Protein AF-A0A951ZHC1-F1 (afdb_monomer)

pLDDT: mean 88.23, std 10.54, range [47.56, 97.94]

Mean predicted aligned error: 4.92 Å

Foldseek 3Di:
DDPWAWWKWKAALQQFTADTDPNQCVVCVVVVPVVSNDPPRGRDHPVVVDDDPVVVVVVVVLLVVQVVVQAKDKDWDWDADPVKTWIKMWIWGQDPNRMIMIIIGTPDMDD

Sequence (111 aa):
MRADDPITYEIDEQSRITAVNTAWFDEAQASGDERLSDSHLVGQSLWDLIRDQSTRHLYETLIAAARIHRDAVAFRFRCDTPDQRRLLRMQVTARPDGHVTFSVSLVASQL

Solvent-accessible surface area (backbone atoms only — not comparable to full-atom values): 6198 Å² total; per-residue (Å²): 135,67,100,74,61,53,32,35,37,28,24,42,80,85,39,23,26,71,47,71,43,72,49,40,42,55,50,21,61,73,70,66,44,68,79,63,59,42,90,69,50,62,67,36,49,53,68,81,73,46,84,51,70,66,62,42,51,52,50,56,50,50,53,50,50,7,58,74,68,65,40,72,44,70,51,74,48,76,68,60,55,101,72,32,48,30,37,33,35,42,38,36,32,41,43,99,87,54,28,37,39,39,38,37,35,84,75,48,76,46,116

Radius of gyration: 14.03 Å; Cα contacts (8 Å, |Δi|>4): 191; chains: 1; bounding box: 32×28×35 Å

Secondary structure (DSSP, 8-state):
--TTPPEEEEE-TT-BEEEE-HHHHHHHHHHT-TTTT-TT-TTSBHHHH--SHHHHHHHHHHHHHHHHHTS-EEEEEE--BTTBEEEEEEEEEE-TTS-EEEEEEEEEEE-

Structure (mmCIF, N/CA/C/O backbone):
data_AF-A0A951ZHC1-F1
#
_entry.id   AF-A0A951ZHC1-F1
#
loop_
_atom_site.group_PDB
_atom_site.id
_atom_site.type_symbol
_atom_site.label_atom_id
_atom_site.label_alt_id
_atom_site.label_comp_id
_atom_site.label_asym_id
_atom_site.label_entity_id
_atom_site.label_seq_id
_atom_site.pdbx_PDB_ins_code
_atom_site.Cartn_x
_atom_site.Cartn_y
_atom_site.Cartn_z
_atom_site.occupancy
_atom_site.B_iso_or_equiv
_atom_site.auth_seq_id
_atom_site.auth_comp_id
_atom_site.auth_asym_id
_atom_site.auth_atom_id
_atom_site.pdbx_PDB_model_num
ATOM 1 N N . MET A 1 1 ? 18.809 8.029 1.285 1.00 47.56 1 MET A N 1
ATOM 2 C CA . MET A 1 1 ? 17.694 7.063 1.326 1.00 47.56 1 MET A CA 1
ATOM 3 C C . MET A 1 1 ? 18.196 5.780 0.687 1.00 47.56 1 MET A C 1
ATOM 5 O O . MET A 1 1 ? 18.942 5.892 -0.283 1.00 47.56 1 MET A O 1
ATOM 9 N N . ARG A 1 2 ? 17.969 4.608 1.289 1.00 49.88 2 ARG A N 1
ATOM 10 C CA . ARG A 1 2 ? 18.495 3.340 0.747 1.00 49.88 2 ARG A CA 1
ATOM 11 C C . ARG A 1 2 ? 17.538 2.840 -0.334 1.00 49.88 2 ARG A C 1
ATOM 13 O O . ARG A 1 2 ? 16.339 3.021 -0.191 1.00 49.88 2 ARG A O 1
ATOM 20 N N . ALA A 1 3 ? 18.057 2.176 -1.362 1.00 55.38 3 ALA A N 1
ATOM 21 C CA . ALA A 1 3 ? 17.264 1.596 -2.452 1.00 55.38 3 ALA A CA 1
ATOM 22 C C . ALA A 1 3 ? 16.274 0.486 -2.010 1.00 55.38 3 ALA A C 1
ATOM 24 O O . ALA A 1 3 ? 15.580 -0.071 -2.849 1.00 55.38 3 ALA A O 1
ATOM 25 N N . ASP A 1 4 ? 16.203 0.183 -0.708 1.00 68.31 4 ASP A N 1
ATOM 26 C CA . ASP A 1 4 ? 15.399 -0.892 -0.117 1.00 68.31 4 ASP A CA 1
ATOM 27 C C . ASP A 1 4 ? 14.338 -0.384 0.880 1.00 68.31 4 ASP A C 1
ATOM 29 O O . ASP A 1 4 ? 13.748 -1.190 1.606 1.00 68.31 4 ASP A O 1
ATOM 33 N N . ASP A 1 5 ? 14.107 0.933 0.986 1.00 82.38 5 ASP A N 1
ATOM 34 C CA . ASP A 1 5 ? 13.058 1.433 1.881 1.00 82.38 5 ASP A CA 1
ATOM 35 C C . ASP A 1 5 ? 11.683 0.935 1.393 1.00 82.38 5 ASP A C 1
ATOM 37 O O . ASP A 1 5 ? 11.355 1.077 0.213 1.00 82.38 5 ASP A O 1
ATOM 41 N N . PRO A 1 6 ? 10.861 0.324 2.269 1.00 90.38 6 PRO A N 1
ATOM 42 C CA . PRO A 1 6 ? 9.586 -0.228 1.849 1.00 90.38 6 PRO A CA 1
ATOM 43 C C . PRO A 1 6 ? 8.650 0.888 1.388 1.00 90.38 6 PRO A C 1
ATOM 45 O O . PRO A 1 6 ? 8.552 1.942 2.021 1.00 90.38 6 PRO A O 1
ATOM 48 N N . ILE A 1 7 ? 7.891 0.629 0.329 1.00 92.75 7 ILE A N 1
ATOM 49 C CA . ILE A 1 7 ? 6.791 1.501 -0.075 1.00 92.75 7 ILE A CA 1
ATOM 50 C C . ILE A 1 7 ? 5.716 1.406 1.002 1.00 92.75 7 ILE A C 1
ATOM 52 O O . ILE A 1 7 ? 5.294 0.302 1.356 1.00 92.75 7 ILE A O 1
ATOM 56 N N . THR A 1 8 ? 5.246 2.541 1.513 1.00 95.19 8 THR A N 1
ATOM 57 C CA . THR A 1 8 ? 4.154 2.563 2.489 1.00 95.19 8 THR A CA 1
ATOM 58 C C . THR A 1 8 ? 3.081 3.556 2.103 1.00 95.19 8 THR A C 1
ATOM 60 O O . THR A 1 8 ? 3.387 4.693 1.744 1.00 95.19 8 THR A O 1
ATOM 63 N N . TYR A 1 9 ? 1.828 3.147 2.254 1.00 95.88 9 TYR A N 1
ATOM 64 C CA . TYR A 1 9 ? 0.667 4.015 2.094 1.00 95.88 9 TYR A CA 1
ATOM 65 C C . TYR A 1 9 ? -0.435 3.638 3.079 1.00 95.88 9 TYR A C 1
ATOM 67 O O . TYR A 1 9 ? -0.429 2.549 3.657 1.00 95.88 9 TYR A O 1
ATOM 75 N N . GLU A 1 10 ? -1.371 4.551 3.288 1.00 97.00 10 GLU A N 1
ATOM 76 C CA . GLU A 1 10 ? -2.455 4.402 4.251 1.00 97.00 10 GLU A CA 1
ATOM 77 C C . GLU A 1 10 ? -3.799 4.746 3.619 1.00 97.00 10 GLU A C 1
ATOM 79 O O . GLU A 1 10 ? -3.874 5.630 2.764 1.00 97.00 10 GLU A O 1
ATOM 84 N N . ILE A 1 11 ? -4.847 4.045 4.057 1.00 97.94 11 ILE A N 1
ATOM 85 C CA . ILE A 1 11 ? -6.235 4.385 3.752 1.00 97.94 11 ILE A CA 1
ATOM 86 C C . ILE A 1 11 ? -7.067 4.606 5.012 1.00 97.94 11 ILE A C 1
ATOM 88 O O . ILE A 1 11 ? -6.834 3.955 6.034 1.00 97.94 11 ILE A O 1
ATOM 92 N N . ASP A 1 12 ? -8.091 5.448 4.896 1.00 96.94 12 ASP A N 1
ATOM 93 C CA . ASP A 1 12 ? -9.138 5.617 5.905 1.00 96.94 12 ASP A CA 1
ATOM 94 C C . ASP A 1 12 ? -10.215 4.506 5.855 1.00 96.94 12 ASP A C 1
ATOM 96 O O . ASP A 1 12 ? -10.148 3.521 5.102 1.00 96.94 12 ASP A O 1
ATOM 100 N N . GLU A 1 13 ? -11.251 4.658 6.678 1.00 95.25 13 GLU A N 1
ATOM 101 C CA . GLU A 1 13 ? -12.401 3.752 6.740 1.00 95.25 13 GLU A CA 1
ATOM 102 C C . GLU A 1 13 ? -13.154 3.642 5.402 1.00 95.25 13 GLU A C 1
ATOM 104 O O . GLU A 1 13 ? -13.638 2.561 5.051 1.00 95.25 13 GLU A O 1
ATOM 109 N N . GLN A 1 14 ? -13.182 4.724 4.616 1.00 95.69 14 GLN A N 1
ATOM 110 C CA . GLN A 1 14 ? -13.812 4.814 3.296 1.00 95.69 14 GLN A CA 1
ATOM 111 C C . GLN A 1 14 ? -12.871 4.393 2.155 1.00 95.69 14 GLN A C 1
ATOM 113 O O . GLN A 1 14 ? -13.224 4.510 0.980 1.00 95.69 14 GLN A O 1
ATOM 118 N N . SER A 1 15 ? -11.706 3.826 2.485 1.00 96.31 15 SER A N 1
ATOM 119 C CA . SER A 1 15 ? -10.686 3.379 1.530 1.00 96.31 15 SER A CA 1
ATOM 120 C C . SER A 1 15 ? -10.115 4.511 0.669 1.00 96.31 15 SER A C 1
ATOM 122 O O . SER A 1 15 ? -9.775 4.293 -0.497 1.00 96.31 15 SER A O 1
ATOM 124 N N . ARG A 1 16 ? -10.023 5.726 1.217 1.00 96.62 16 ARG A N 1
ATOM 125 C CA . ARG A 1 16 ? -9.326 6.848 0.580 1.00 96.62 16 ARG A CA 1
ATOM 126 C C . ARG A 1 16 ? -7.895 6.929 1.071 1.00 96.62 16 ARG A C 1
ATOM 128 O O . ARG A 1 16 ? -7.653 6.740 2.256 1.00 96.62 16 ARG A O 1
ATOM 135 N N . ILE A 1 17 ? -6.965 7.232 0.170 1.00 96.12 17 ILE A N 1
ATOM 136 C CA . ILE A 1 17 ? -5.544 7.372 0.499 1.00 96.12 17 ILE A CA 1
ATOM 137 C C . ILE A 1 17 ? -5.354 8.570 1.436 1.00 96.12 17 ILE A C 1
ATOM 139 O O . ILE A 1 17 ? -5.710 9.690 1.078 1.00 96.12 17 ILE A O 1
ATOM 143 N N . THR A 1 18 ? -4.769 8.356 2.610 1.00 96.19 18 THR A N 1
ATOM 144 C CA . THR A 1 18 ? -4.497 9.416 3.601 1.00 96.19 18 THR A CA 1
ATOM 145 C C . THR A 1 18 ? -3.024 9.798 3.661 1.00 96.19 18 THR A C 1
ATOM 147 O O . THR A 1 18 ? -2.699 10.936 3.993 1.00 96.19 18 THR A O 1
ATOM 150 N N . ALA A 1 19 ? -2.128 8.873 3.314 1.00 94.25 19 ALA A N 1
ATOM 151 C CA . ALA A 1 19 ? -0.690 9.104 3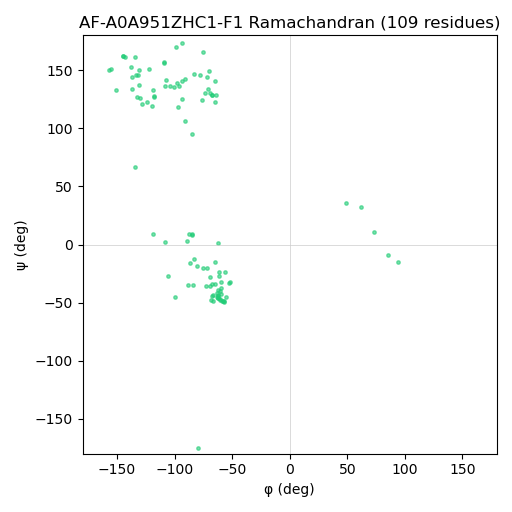.295 1.00 94.25 19 ALA A CA 1
ATOM 152 C C . ALA A 1 19 ? 0.020 8.154 2.323 1.00 94.25 19 ALA A C 1
ATOM 154 O O . ALA A 1 19 ? -0.403 7.013 2.139 1.00 94.25 19 ALA A O 1
ATOM 155 N N . VAL A 1 20 ? 1.140 8.616 1.767 1.00 93.19 20 VAL A N 1
ATOM 156 C CA . VAL A 1 20 ? 2.142 7.819 1.042 1.00 93.19 20 VAL A CA 1
ATOM 157 C C . VAL A 1 20 ? 3.539 8.280 1.463 1.00 93.19 20 VAL A C 1
ATOM 159 O O . VAL A 1 20 ? 3.705 9.430 1.874 1.00 93.19 20 VAL A O 1
ATOM 162 N N . ASN A 1 21 ? 4.544 7.407 1.397 1.00 92.19 21 ASN A N 1
ATOM 163 C CA . ASN A 1 21 ? 5.932 7.788 1.672 1.00 92.19 21 ASN A CA 1
ATOM 164 C C . ASN A 1 21 ? 6.703 8.181 0.404 1.00 92.19 21 ASN A C 1
ATOM 166 O O . ASN A 1 21 ? 6.229 8.008 -0.711 1.00 92.19 21 ASN A O 1
ATOM 170 N N . THR A 1 22 ? 7.930 8.679 0.572 1.00 87.19 22 THR A N 1
ATOM 171 C CA . THR A 1 22 ? 8.796 9.066 -0.553 1.00 87.19 22 THR A CA 1
ATOM 172 C C . THR A 1 22 ? 9.107 7.896 -1.492 1.00 87.19 22 THR A C 1
ATOM 174 O O . THR A 1 22 ? 9.089 8.084 -2.703 1.00 87.19 22 THR A O 1
ATOM 177 N N . ALA A 1 23 ? 9.293 6.681 -0.957 1.00 86.94 23 ALA A N 1
ATOM 178 C CA . ALA A 1 23 ? 9.585 5.488 -1.760 1.00 86.94 23 ALA A CA 1
ATOM 179 C C . ALA A 1 23 ? 8.461 5.136 -2.754 1.00 86.94 23 ALA A C 1
ATOM 181 O O . ALA A 1 23 ? 8.728 4.563 -3.807 1.00 86.94 23 ALA A O 1
ATOM 182 N N . TRP A 1 24 ? 7.210 5.511 -2.458 1.00 86.81 24 TRP A N 1
ATOM 183 C CA . TRP A 1 24 ? 6.114 5.417 -3.423 1.00 86.81 24 TRP A CA 1
ATOM 184 C C . TRP A 1 24 ? 6.409 6.218 -4.694 1.00 86.81 24 TRP A C 1
ATOM 186 O O . TRP A 1 24 ? 6.246 5.709 -5.800 1.00 86.81 24 TRP A O 1
ATOM 196 N N . PHE A 1 25 ? 6.844 7.470 -4.538 1.00 80.88 25 PHE A N 1
ATOM 197 C CA . PHE A 1 25 ? 7.096 8.363 -5.666 1.00 80.88 25 PHE A CA 1
ATOM 198 C C . PHE A 1 25 ? 8.313 7.926 -6.484 1.00 80.88 25 PHE A C 1
ATOM 200 O O . PHE A 1 25 ? 8.280 8.028 -7.709 1.00 80.88 25 PHE A O 1
ATOM 207 N N . ASP A 1 26 ? 9.343 7.389 -5.829 1.00 80.38 26 ASP A N 1
ATOM 208 C CA . ASP A 1 26 ? 10.525 6.857 -6.513 1.00 80.38 26 ASP A CA 1
ATOM 209 C C . ASP A 1 26 ? 10.155 5.671 -7.423 1.00 80.38 26 ASP A C 1
ATOM 211 O O . ASP A 1 26 ? 10.560 5.621 -8.586 1.00 80.38 26 ASP A O 1
ATOM 215 N N . GLU A 1 27 ? 9.323 4.742 -6.939 1.00 78.44 27 GLU A N 1
ATOM 216 C CA . GLU A 1 27 ? 8.863 3.596 -7.738 1.00 78.44 27 GLU A CA 1
ATOM 217 C C . GLU A 1 27 ? 7.841 4.007 -8.807 1.00 78.44 27 GLU A C 1
ATOM 219 O O . GLU A 1 27 ? 7.886 3.490 -9.923 1.00 78.44 27 GLU A O 1
ATOM 224 N N . ALA A 1 28 ? 6.964 4.976 -8.520 1.00 77.56 28 ALA A N 1
ATOM 225 C CA . ALA A 1 28 ? 6.063 5.554 -9.517 1.00 77.56 28 ALA A CA 1
ATOM 226 C C . ALA A 1 28 ? 6.854 6.138 -10.698 1.00 77.56 28 ALA A C 1
ATOM 228 O O . ALA A 1 28 ? 6.588 5.794 -11.852 1.00 77.56 28 ALA A O 1
ATOM 229 N N . GLN A 1 29 ? 7.887 6.936 -10.411 1.00 74.38 29 GLN A N 1
ATOM 230 C CA . GLN A 1 29 ? 8.769 7.501 -11.428 1.00 74.38 29 GLN A CA 1
ATOM 231 C C . GLN A 1 29 ? 9.523 6.410 -12.200 1.00 74.38 29 GLN A C 1
ATOM 233 O O . GLN A 1 29 ? 9.590 6.474 -13.426 1.00 74.38 29 GLN A O 1
ATOM 238 N N . ALA A 1 30 ? 10.048 5.391 -11.511 1.00 73.69 30 ALA A N 1
ATOM 239 C CA . ALA A 1 30 ? 10.747 4.276 -12.150 1.00 73.69 30 ALA A CA 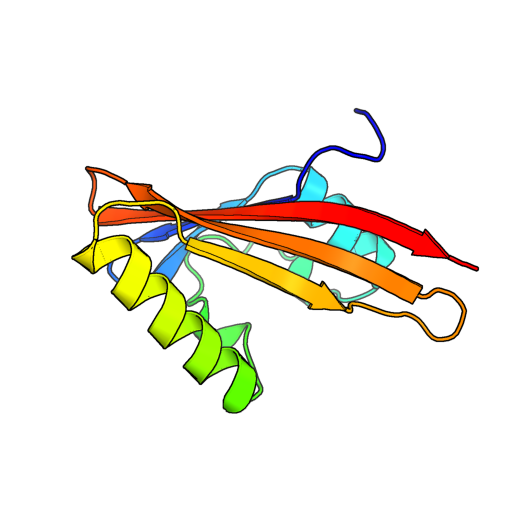1
ATOM 240 C C . ALA A 1 30 ? 9.830 3.435 -13.056 1.00 73.69 30 ALA A C 1
ATOM 242 O O . ALA A 1 30 ? 10.273 2.932 -14.087 1.00 73.69 30 ALA A O 1
ATOM 243 N N . SER A 1 31 ? 8.553 3.295 -12.689 1.00 70.31 31 SER A N 1
ATOM 244 C CA . SER A 1 31 ? 7.555 2.560 -13.476 1.00 70.31 31 SER A CA 1
ATOM 245 C C . SER A 1 31 ? 7.065 3.318 -14.715 1.00 70.31 31 SER A C 1
ATOM 247 O O . SER A 1 31 ? 6.528 2.700 -15.634 1.00 70.31 31 SER A O 1
ATOM 249 N N . GLY A 1 32 ? 7.241 4.644 -14.748 1.00 68.88 32 GLY A N 1
ATOM 250 C CA . GLY A 1 32 ? 6.713 5.513 -15.799 1.00 68.88 32 GLY A CA 1
ATOM 251 C C . GLY A 1 32 ? 5.194 5.733 -15.743 1.00 68.88 32 GLY A C 1
ATOM 252 O O . GLY A 1 32 ? 4.636 6.274 -16.696 1.00 68.88 32 GLY A O 1
ATOM 253 N N . ASP A 1 33 ? 4.509 5.327 -14.665 1.00 70.31 33 ASP A N 1
ATOM 254 C CA . ASP A 1 33 ? 3.073 5.579 -14.493 1.00 70.31 33 ASP A CA 1
ATOM 255 C C . ASP A 1 33 ? 2.833 6.972 -13.892 1.00 70.31 33 ASP A C 1
ATOM 257 O O . ASP A 1 33 ? 2.834 7.170 -12.673 1.00 70.31 33 ASP A O 1
ATOM 261 N N . GLU A 1 34 ? 2.590 7.946 -14.773 1.00 68.69 34 GLU A N 1
ATOM 262 C CA . GLU A 1 34 ? 2.360 9.351 -14.415 1.00 68.69 34 GLU A CA 1
ATOM 263 C C . GLU A 1 34 ? 1.203 9.549 -13.417 1.00 68.69 34 GLU A C 1
ATOM 265 O O . GLU A 1 34 ? 1.186 10.529 -12.667 1.00 68.69 34 GLU A O 1
ATOM 270 N N . ARG A 1 35 ? 0.252 8.603 -13.349 1.00 66.88 35 ARG A N 1
ATOM 271 C CA . ARG A 1 35 ? -0.892 8.669 -12.425 1.00 66.88 35 ARG A CA 1
ATOM 272 C C . ARG A 1 35 ? -0.482 8.488 -10.967 1.00 66.88 35 ARG A C 1
ATOM 274 O O . ARG A 1 35 ? -1.181 8.964 -10.078 1.00 66.88 35 ARG A O 1
ATOM 281 N N . LEU A 1 36 ? 0.610 7.766 -10.718 1.00 68.38 36 LEU A N 1
ATOM 282 C CA . LEU A 1 36 ? 1.097 7.464 -9.370 1.00 68.38 36 LEU A CA 1
ATOM 283 C C . LEU A 1 36 ? 2.019 8.566 -8.829 1.00 68.38 36 LEU A C 1
ATOM 285 O O . LEU A 1 36 ? 2.239 8.634 -7.620 1.00 68.38 36 LEU A O 1
ATOM 289 N N . SER A 1 37 ? 2.510 9.440 -9.713 1.00 67.62 37 SER A N 1
ATOM 290 C CA . SER A 1 37 ? 3.297 10.638 -9.396 1.00 67.62 37 SER A CA 1
ATOM 291 C C . SER A 1 37 ? 2.455 11.898 -9.153 1.00 67.62 37 SER A C 1
ATOM 293 O O . SER A 1 37 ? 3.011 12.975 -8.938 1.00 67.62 37 SER A O 1
ATOM 295 N N . ASP A 1 38 ? 1.127 11.784 -9.186 1.00 68.81 38 ASP A N 1
ATOM 296 C CA . ASP A 1 38 ? 0.225 12.921 -9.028 1.00 68.81 38 ASP A CA 1
ATOM 297 C C . ASP A 1 38 ? 0.183 13.414 -7.567 1.00 68.81 38 ASP A C 1
ATOM 299 O O . ASP A 1 38 ? -0.038 12.647 -6.624 1.00 68.81 38 ASP A O 1
ATOM 303 N N . SER A 1 39 ? 0.349 14.723 -7.369 1.00 65.31 39 SER A N 1
ATOM 304 C CA . SER A 1 39 ? 0.211 15.378 -6.062 1.00 65.31 39 SER A CA 1
ATOM 305 C C . SER A 1 39 ? -1.220 15.300 -5.514 1.00 65.31 39 SER A C 1
ATOM 307 O O . SER A 1 39 ? -1.433 15.492 -4.316 1.00 65.31 39 SER A O 1
ATOM 309 N N . HIS A 1 40 ? -2.194 14.950 -6.359 1.00 75.88 40 HIS A N 1
ATOM 310 C CA . HIS A 1 40 ? -3.587 14.724 -5.985 1.00 75.88 40 HIS A CA 1
ATOM 311 C C . HIS A 1 40 ? -3.891 13.307 -5.472 1.00 75.88 40 HIS A C 1
ATOM 313 O O . HIS A 1 40 ? -5.063 12.976 -5.311 1.00 75.88 40 HIS A O 1
ATOM 319 N N . LEU A 1 41 ? -2.891 12.450 -5.231 1.00 86.06 41 LEU A N 1
ATOM 320 C CA . LEU A 1 41 ? -3.111 11.068 -4.777 1.00 86.06 41 LEU A CA 1
ATOM 321 C C . LEU A 1 41 ? -3.838 10.986 -3.421 1.00 86.06 41 LEU A C 1
ATOM 323 O O . LEU A 1 41 ? -4.714 10.141 -3.228 1.00 86.06 41 LEU A O 1
ATOM 327 N N . VAL A 1 42 ? -3.499 11.875 -2.483 1.00 91.81 42 VAL A N 1
ATOM 328 C CA . VAL A 1 42 ? -4.152 11.935 -1.167 1.00 91.81 42 VAL A CA 1
ATOM 329 C C . VAL A 1 42 ? -5.605 12.385 -1.331 1.00 91.81 42 VAL A C 1
ATOM 331 O O . VAL A 1 42 ? -5.899 13.400 -1.958 1.00 91.81 42 VAL A O 1
ATOM 334 N N . GLY A 1 43 ? -6.522 11.617 -0.749 1.00 92.19 43 GLY A N 1
ATOM 335 C CA . GLY A 1 43 ? -7.967 11.797 -0.845 1.00 92.19 43 GLY A CA 1
ATOM 336 C C . GLY A 1 43 ? -8.631 10.980 -1.956 1.00 92.19 43 GLY A C 1
ATOM 337 O O . GLY A 1 43 ? -9.853 10.810 -1.912 1.00 92.19 43 GLY A O 1
ATOM 338 N N . GLN A 1 44 ? -7.880 10.424 -2.915 1.00 93.19 44 GLN A N 1
ATOM 339 C CA . GLN A 1 44 ? -8.446 9.535 -3.937 1.00 93.19 44 GLN A CA 1
ATOM 340 C C . GLN A 1 44 ? -8.878 8.200 -3.339 1.00 93.19 44 GLN A C 1
ATOM 342 O O . GLN A 1 44 ? -8.290 7.716 -2.369 1.00 93.19 44 GLN A O 1
ATOM 347 N N . SER A 1 45 ? -9.910 7.588 -3.925 1.00 94.44 45 SER A N 1
ATOM 348 C CA . SER A 1 45 ? -10.279 6.229 -3.551 1.00 94.44 45 SER A CA 1
ATOM 349 C C . SER A 1 45 ? -9.219 5.258 -4.059 1.00 94.44 45 SER A C 1
ATOM 351 O O . SER A 1 45 ? -8.858 5.285 -5.235 1.00 94.44 45 SER A O 1
ATOM 353 N N . LEU A 1 46 ? -8.787 4.333 -3.201 1.00 95.06 46 LEU A N 1
ATOM 354 C CA . LEU A 1 46 ? -7.950 3.200 -3.602 1.00 95.06 46 LEU A CA 1
ATOM 355 C C . LEU A 1 46 ? -8.566 2.436 -4.789 1.00 95.06 46 LEU A C 1
ATOM 357 O O . LEU A 1 46 ? -7.859 1.928 -5.658 1.00 95.06 46 LEU A O 1
ATOM 361 N N . TRP A 1 47 ? -9.896 2.397 -4.857 1.00 94.88 47 TRP A N 1
ATOM 362 C CA . TRP A 1 47 ? -10.641 1.695 -5.894 1.00 94.88 47 TRP A CA 1
ATOM 363 C C . TRP A 1 47 ? -10.586 2.362 -7.271 1.00 94.88 47 TRP A C 1
ATOM 365 O O . TRP A 1 47 ? -10.797 1.675 -8.264 1.00 94.88 47 TRP A O 1
ATOM 375 N N . ASP A 1 48 ? -10.261 3.653 -7.346 1.00 91.12 48 ASP A N 1
ATOM 376 C CA . ASP A 1 48 ? -10.041 4.357 -8.618 1.00 91.12 48 ASP A CA 1
ATOM 377 C C . ASP A 1 48 ? -8.627 4.078 -9.179 1.00 91.12 48 ASP A C 1
ATOM 379 O O . ASP A 1 48 ? -8.345 4.250 -10.374 1.00 91.12 48 ASP A O 1
ATOM 383 N N . LEU A 1 49 ? -7.719 3.613 -8.313 1.00 88.44 49 LEU A N 1
ATOM 384 C CA . LEU A 1 49 ? -6.344 3.251 -8.658 1.00 88.44 49 LEU A CA 1
ATOM 385 C C . LEU A 1 49 ? -6.238 1.786 -9.109 1.00 88.44 49 LEU A C 1
ATOM 387 O O . LEU A 1 49 ? -5.478 1.487 -10.031 1.00 88.44 49 LEU A O 1
ATOM 391 N N . ILE A 1 50 ? -7.040 0.887 -8.527 1.00 90.31 50 ILE A N 1
ATOM 392 C CA . ILE A 1 50 ? -7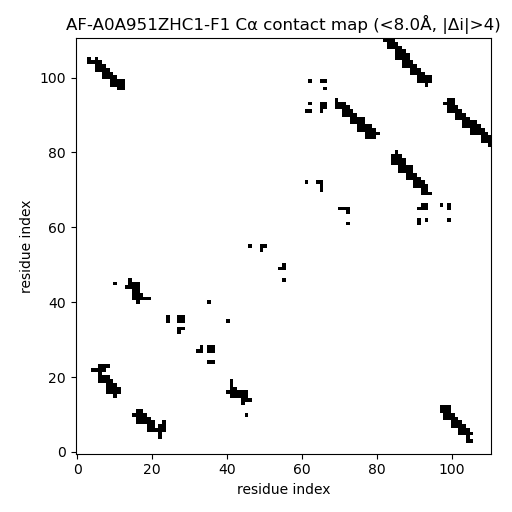.074 -0.542 -8.873 1.00 90.31 50 ILE A CA 1
ATOM 393 C C . ILE A 1 50 ? -8.115 -0.798 -9.969 1.00 90.31 50 ILE A C 1
ATOM 395 O O . ILE A 1 50 ? -9.319 -0.802 -9.717 1.00 90.31 50 ILE A O 1
ATOM 399 N N . ARG A 1 51 ? -7.652 -1.043 -11.200 1.00 86.69 51 ARG A N 1
ATOM 400 C CA . ARG A 1 51 ? -8.538 -1.190 -12.370 1.00 86.69 51 ARG A CA 1
ATOM 401 C C . ARG A 1 51 ? -9.117 -2.589 -12.552 1.00 86.69 51 ARG A C 1
ATOM 403 O O . ARG A 1 51 ? -10.228 -2.715 -13.060 1.00 86.69 51 ARG A O 1
ATOM 410 N N . ASP A 1 52 ? -8.365 -3.632 -12.215 1.00 92.19 52 ASP A N 1
ATOM 411 C CA . ASP A 1 52 ? -8.793 -5.004 -12.465 1.00 92.19 52 ASP A CA 1
ATOM 412 C C . ASP A 1 52 ? -9.573 -5.588 -11.277 1.00 92.19 52 ASP A C 1
ATOM 414 O O . ASP A 1 52 ? -9.291 -5.332 -10.104 1.00 92.19 52 ASP A O 1
ATOM 418 N N . GLN A 1 53 ? -10.591 -6.385 -11.599 1.00 92.69 53 GLN A N 1
ATOM 419 C CA . GLN A 1 53 ? -11.538 -6.911 -10.618 1.00 92.69 53 GLN A CA 1
ATOM 420 C C . GLN A 1 53 ? -10.891 -7.907 -9.647 1.00 92.69 53 GLN A C 1
ATOM 422 O O . GLN A 1 53 ? -11.261 -7.953 -8.474 1.00 92.69 53 GLN A O 1
ATOM 427 N N . SER A 1 54 ? -9.922 -8.689 -10.122 1.00 93.50 54 SER A N 1
ATOM 428 C CA . SER A 1 54 ? -9.246 -9.714 -9.326 1.00 93.50 54 SER A CA 1
ATOM 429 C C . SER A 1 54 ? -8.390 -9.084 -8.229 1.00 93.50 54 SER A C 1
ATOM 431 O O . SER A 1 54 ? -8.511 -9.459 -7.062 1.00 93.50 54 SER A O 1
ATOM 433 N N . THR A 1 55 ? -7.577 -8.084 -8.575 1.00 92.31 55 THR A N 1
ATOM 434 C CA . THR A 1 55 ? -6.777 -7.319 -7.612 1.00 92.31 55 THR A CA 1
ATOM 435 C C . THR A 1 55 ? -7.676 -6.564 -6.649 1.00 92.31 55 THR A C 1
ATOM 437 O O . THR A 1 55 ? -7.426 -6.585 -5.445 1.00 92.31 55 THR A O 1
ATOM 440 N N . ARG A 1 56 ? -8.766 -5.957 -7.134 1.00 95.81 56 ARG A N 1
ATOM 441 C CA . ARG A 1 56 ? -9.731 -5.288 -6.255 1.00 95.81 56 ARG A CA 1
ATOM 442 C C . ARG A 1 56 ? -10.295 -6.244 -5.204 1.00 95.81 56 ARG A C 1
ATOM 444 O O . ARG A 1 56 ? -10.251 -5.930 -4.018 1.00 95.81 56 ARG A O 1
ATOM 451 N N . HIS A 1 57 ? -10.752 -7.422 -5.621 1.00 95.56 57 HIS A N 1
ATOM 452 C CA . HIS A 1 57 ? -11.298 -8.425 -4.709 1.00 95.56 57 HIS A CA 1
ATOM 453 C C . HIS A 1 57 ? -10.261 -8.926 -3.688 1.00 95.56 57 HIS A C 1
ATOM 455 O O . HIS A 1 57 ? -10.572 -9.102 -2.506 1.00 95.56 57 HIS A O 1
ATOM 461 N N . LEU A 1 58 ? -9.010 -9.117 -4.123 1.00 94.81 58 LEU A N 1
ATOM 462 C CA . LEU A 1 58 ? -7.901 -9.458 -3.232 1.00 94.81 58 LEU A CA 1
ATOM 463 C C . LEU A 1 58 ? -7.711 -8.380 -2.156 1.00 94.81 58 LEU A C 1
ATOM 465 O O . LEU A 1 58 ? -7.651 -8.700 -0.971 1.00 94.81 58 LEU A O 1
ATOM 469 N N . TYR A 1 59 ? -7.665 -7.108 -2.549 1.00 96.31 59 TYR A N 1
ATOM 470 C CA . TYR A 1 59 ? -7.513 -5.989 -1.620 1.00 96.31 59 TYR A CA 1
ATOM 471 C C . TYR A 1 59 ? -8.677 -5.872 -0.637 1.00 96.31 59 TYR A C 1
ATOM 473 O O . TYR A 1 59 ? -8.443 -5.732 0.562 1.00 96.31 59 TYR A O 1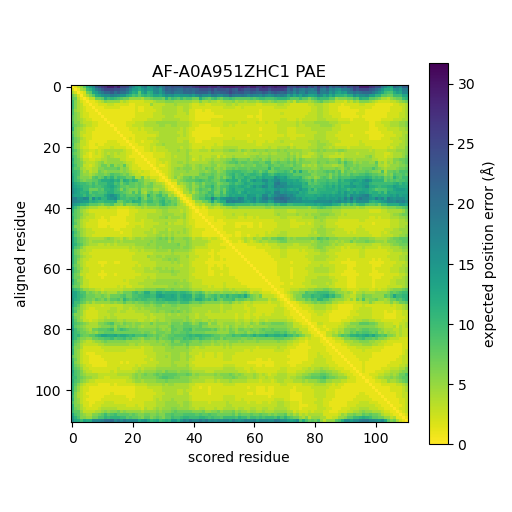
ATOM 481 N N . GLU A 1 60 ? -9.918 -5.977 -1.116 1.00 96.12 60 GLU A N 1
ATOM 482 C CA . GLU A 1 60 ? -11.115 -5.992 -0.266 1.00 96.12 60 GLU A CA 1
ATOM 483 C C . GLU A 1 60 ? -11.017 -7.098 0.798 1.00 96.12 60 GLU A C 1
ATOM 485 O O . GLU A 1 60 ? -11.235 -6.846 1.986 1.00 96.12 60 GLU A O 1
ATOM 490 N N . THR A 1 61 ? -10.596 -8.300 0.393 1.00 95.44 61 THR A N 1
ATOM 491 C CA . THR A 1 61 ? -10.417 -9.452 1.290 1.00 95.44 61 THR A CA 1
ATOM 492 C C . THR A 1 61 ? -9.334 -9.200 2.340 1.00 95.44 61 THR A C 1
ATOM 494 O O . THR A 1 61 ? -9.541 -9.467 3.525 1.00 95.44 61 THR A O 1
ATOM 497 N N . LEU A 1 62 ? -8.185 -8.655 1.935 1.00 95.44 62 LEU A N 1
ATOM 498 C CA . LEU A 1 62 ? -7.061 -8.376 2.833 1.00 95.44 62 LEU A CA 1
ATOM 499 C C . LEU A 1 62 ? -7.392 -7.282 3.852 1.00 95.44 62 LEU A C 1
ATOM 501 O O . LEU A 1 62 ? -7.083 -7.432 5.034 1.00 95.44 62 LEU A O 1
ATOM 505 N N . ILE A 1 63 ? -8.044 -6.204 3.410 1.00 95.94 63 ILE A N 1
ATOM 506 C CA . ILE A 1 63 ? -8.483 -5.104 4.276 1.00 95.94 63 ILE A CA 1
ATOM 507 C C . ILE A 1 63 ? -9.499 -5.616 5.298 1.00 95.94 63 ILE A C 1
ATOM 509 O O . ILE A 1 63 ? -9.377 -5.321 6.489 1.00 95.94 63 ILE A O 1
ATOM 513 N N . ALA A 1 64 ? -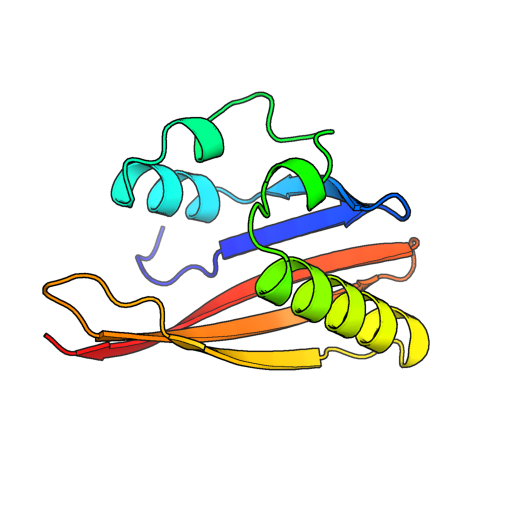10.482 -6.406 4.855 1.00 94.81 64 ALA A N 1
ATOM 514 C CA . ALA A 1 64 ? -11.475 -6.998 5.743 1.00 94.81 64 ALA A CA 1
ATOM 515 C C . ALA A 1 64 ? -10.819 -7.914 6.786 1.00 94.81 64 ALA A C 1
ATOM 517 O O . ALA A 1 64 ? -11.086 -7.770 7.978 1.00 94.81 64 ALA A O 1
ATOM 518 N N . ALA A 1 65 ? -9.913 -8.800 6.361 1.00 94.19 65 ALA A N 1
ATOM 519 C CA . ALA A 1 65 ? -9.193 -9.697 7.260 1.00 94.19 65 ALA A CA 1
ATOM 520 C C . ALA A 1 65 ? -8.351 -8.928 8.293 1.00 94.19 65 ALA A C 1
ATOM 522 O O . ALA A 1 65 ? -8.458 -9.201 9.489 1.00 94.19 65 ALA A O 1
ATOM 523 N N . ALA A 1 66 ? -7.580 -7.923 7.863 1.00 94.50 66 ALA A N 1
ATOM 524 C CA . ALA A 1 66 ? -6.779 -7.097 8.766 1.00 94.50 66 ALA A CA 1
ATOM 525 C C . ALA A 1 66 ? -7.651 -6.378 9.811 1.00 94.50 66 ALA A C 1
ATOM 527 O O . ALA A 1 66 ? -7.317 -6.355 10.996 1.00 94.50 66 ALA A O 1
ATOM 528 N N . ARG A 1 67 ? -8.806 -5.835 9.396 1.00 93.44 67 ARG A N 1
ATOM 529 C CA . ARG A 1 67 ? -9.757 -5.156 10.294 1.00 93.44 67 ARG A CA 1
ATOM 530 C C . ARG A 1 67 ? -10.426 -6.114 11.283 1.00 93.44 67 ARG A C 1
ATOM 532 O O . ARG A 1 67 ? -10.523 -5.785 12.463 1.00 93.44 67 ARG A O 1
ATOM 539 N N . ILE A 1 68 ? -10.871 -7.288 10.827 1.00 92.38 68 ILE A N 1
ATOM 540 C CA . ILE A 1 68 ? -11.567 -8.285 11.661 1.00 92.38 68 ILE A CA 1
ATOM 541 C C . ILE A 1 68 ? -10.627 -8.869 12.716 1.00 92.38 68 ILE A C 1
ATOM 543 O O . ILE A 1 68 ? -10.983 -8.935 13.892 1.00 92.38 68 ILE A O 1
ATOM 547 N N . HIS A 1 69 ? -9.428 -9.284 12.307 1.00 87.38 69 HIS A N 1
ATOM 548 C CA . HIS A 1 69 ? -8.485 -9.954 13.200 1.00 87.38 69 HIS A CA 1
ATOM 549 C C . HIS A 1 69 ? -7.661 -8.978 14.046 1.00 87.38 69 HIS A C 1
ATOM 551 O O . HIS A 1 69 ? -7.032 -9.409 15.009 1.00 87.38 69 HIS A O 1
ATOM 557 N N . ARG 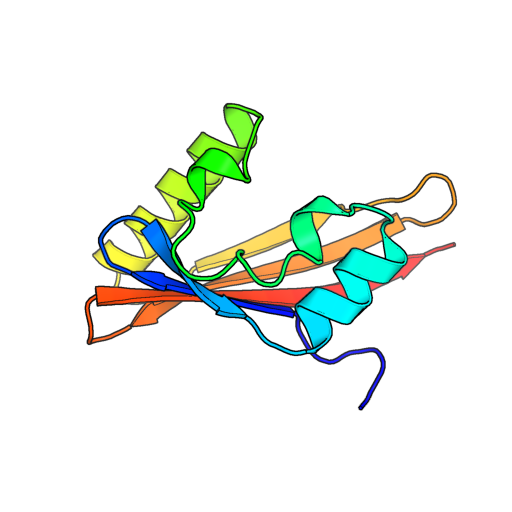A 1 70 ? -7.688 -7.675 13.714 1.00 81.69 70 ARG A N 1
ATOM 558 C CA . ARG A 1 70 ? -6.817 -6.635 14.292 1.00 81.69 70 ARG A CA 1
ATOM 559 C C . ARG A 1 70 ? -5.343 -7.051 14.287 1.00 81.69 70 ARG A C 1
ATOM 561 O O . ARG A 1 70 ? -4.600 -6.739 15.213 1.00 81.69 70 ARG A O 1
ATOM 568 N N . ASP A 1 71 ? -4.948 -7.763 13.240 1.00 82.69 71 ASP A N 1
ATOM 569 C CA . ASP A 1 71 ? -3.609 -8.307 13.065 1.00 82.69 71 ASP A CA 1
ATOM 570 C C . ASP A 1 71 ? -3.120 -8.037 11.639 1.00 82.69 71 ASP A C 1
ATOM 572 O O . ASP A 1 71 ? -3.901 -7.722 10.733 1.00 82.69 71 ASP A O 1
ATOM 576 N N . ALA A 1 72 ? -1.810 -8.127 11.443 1.00 90.75 72 ALA A N 1
ATOM 577 C CA . ALA A 1 72 ? -1.190 -7.936 10.150 1.00 90.75 72 ALA A CA 1
ATOM 578 C C . ALA A 1 72 ? -1.400 -9.167 9.259 1.00 90.75 72 ALA A C 1
ATOM 580 O O . ALA A 1 72 ? -0.971 -10.274 9.582 1.00 90.75 72 ALA A O 1
ATOM 581 N N . VAL A 1 73 ? -1.980 -8.960 8.078 1.00 95.50 73 VAL A N 1
ATOM 582 C CA . VAL A 1 73 ? -2.025 -9.977 7.022 1.00 95.50 73 VAL A CA 1
ATOM 583 C C . VAL A 1 73 ? -0.876 -9.718 6.060 1.00 95.50 73 VAL A C 1
ATOM 585 O O . VAL A 1 73 ? -0.619 -8.574 5.689 1.00 95.50 73 VAL A O 1
ATOM 588 N N . ALA A 1 74 ? -0.165 -10.765 5.644 1.00 94.62 74 ALA A N 1
ATOM 589 C CA . ALA A 1 74 ? 0.921 -10.623 4.687 1.00 94.62 74 ALA A CA 1
ATOM 590 C C . ALA A 1 74 ? 0.902 -11.717 3.626 1.00 94.62 74 ALA A C 1
ATOM 592 O O . ALA A 1 74 ? 0.630 -12.881 3.912 1.00 94.62 74 ALA A O 1
ATOM 593 N N . PHE A 1 75 ? 1.265 -11.341 2.404 1.00 94.25 75 PHE A N 1
ATOM 594 C CA . PHE A 1 75 ? 1.401 -12.262 1.283 1.00 94.25 75 PHE A CA 1
ATOM 595 C C . PHE A 1 75 ? 2.577 -11.856 0.398 1.00 94.25 75 PHE A C 1
ATOM 597 O O . PHE A 1 75 ? 3.087 -10.734 0.468 1.00 94.25 75 PHE A O 1
ATOM 604 N N . ARG A 1 76 ? 3.039 -12.803 -0.418 1.00 95.50 76 ARG A N 1
ATOM 605 C CA . ARG A 1 76 ? 4.087 -12.574 -1.411 1.00 95.50 76 ARG A CA 1
ATOM 606 C C . ARG A 1 76 ? 3.474 -12.583 -2.801 1.00 95.50 76 ARG A C 1
ATOM 608 O O . ARG A 1 76 ? 2.596 -13.397 -3.072 1.00 95.50 76 ARG A O 1
ATOM 615 N N . PHE A 1 77 ? 3.955 -11.708 -3.669 1.00 93.62 77 PHE A N 1
ATOM 616 C CA . PHE A 1 77 ? 3.483 -11.595 -5.045 1.00 93.62 77 PHE A CA 1
ATOM 617 C C . PHE A 1 77 ? 4.636 -11.239 -5.980 1.00 93.62 77 PHE A C 1
ATOM 619 O O . PHE A 1 77 ? 5.703 -10.812 -5.534 1.00 93.62 77 PHE A O 1
ATOM 626 N N . ARG A 1 78 ? 4.430 -11.459 -7.280 1.00 91.38 78 ARG A N 1
ATOM 627 C CA . ARG A 1 78 ? 5.404 -11.107 -8.314 1.00 91.38 78 ARG A CA 1
ATOM 628 C C . ARG A 1 78 ? 5.036 -9.776 -8.952 1.00 91.38 78 ARG A C 1
ATOM 630 O O . ARG A 1 78 ? 3.863 -9.534 -9.221 1.00 91.38 78 ARG A O 1
ATOM 637 N N . CYS A 1 79 ? 6.042 -8.950 -9.203 1.00 86.62 79 CYS A N 1
ATOM 638 C CA . CYS A 1 79 ? 5.928 -7.697 -9.947 1.00 86.62 79 CYS A CA 1
ATOM 639 C C . CYS A 1 79 ? 7.081 -7.640 -10.950 1.00 86.62 79 CYS A C 1
ATOM 641 O O . CYS A 1 79 ? 8.049 -6.901 -10.786 1.00 86.62 79 CYS A O 1
ATOM 643 N N . ASP A 1 80 ? 7.030 -8.546 -11.920 1.00 87.19 80 ASP A N 1
ATOM 644 C CA . ASP A 1 80 ? 8.110 -8.710 -12.883 1.00 87.19 80 ASP A CA 1
ATOM 645 C C . ASP A 1 80 ? 8.055 -7.613 -13.946 1.00 87.19 80 ASP A C 1
ATOM 647 O O . ASP A 1 80 ? 6.979 -7.195 -14.375 1.00 87.19 80 ASP A O 1
ATOM 651 N N . THR A 1 81 ? 9.226 -7.194 -14.404 1.00 82.31 81 THR A N 1
ATOM 652 C CA . THR A 1 81 ? 9.389 -6.445 -15.649 1.00 82.31 81 THR A CA 1
ATOM 653 C C . THR A 1 81 ? 9.827 -7.422 -16.749 1.00 82.31 81 THR A C 1
ATOM 655 O O . THR A 1 81 ? 10.154 -8.576 -16.446 1.00 82.31 81 THR A O 1
ATOM 658 N N . PRO A 1 82 ? 9.844 -7.017 -18.032 1.00 85.38 82 PRO A N 1
ATOM 659 C CA . PRO A 1 82 ? 10.321 -7.887 -19.110 1.00 85.38 82 PRO A CA 1
ATOM 660 C C . PRO A 1 82 ? 11.718 -8.477 -18.855 1.00 85.38 82 PRO A C 1
ATOM 662 O O . PRO A 1 82 ? 11.962 -9.630 -19.205 1.00 85.38 82 PRO A O 1
ATOM 665 N N . ASP A 1 83 ? 12.580 -7.713 -18.178 1.00 87.06 83 ASP A N 1
ATOM 666 C CA . ASP A 1 83 ? 13.997 -8.031 -17.980 1.00 87.06 83 ASP A CA 1
ATOM 667 C C . ASP A 1 83 ? 14.342 -8.435 -16.536 1.00 87.06 83 ASP A C 1
ATOM 669 O O . ASP A 1 83 ? 15.508 -8.648 -16.215 1.00 87.06 83 ASP A O 1
ATOM 673 N N . GLN A 1 84 ? 13.360 -8.497 -15.628 1.00 87.06 84 GLN A N 1
ATOM 674 C CA . GLN A 1 84 ? 13.624 -8.771 -14.216 1.00 87.06 84 GLN A CA 1
ATOM 675 C C . GLN A 1 84 ? 12.452 -9.471 -13.535 1.00 87.06 84 GLN A C 1
ATOM 677 O O . GLN A 1 84 ? 11.307 -9.021 -13.581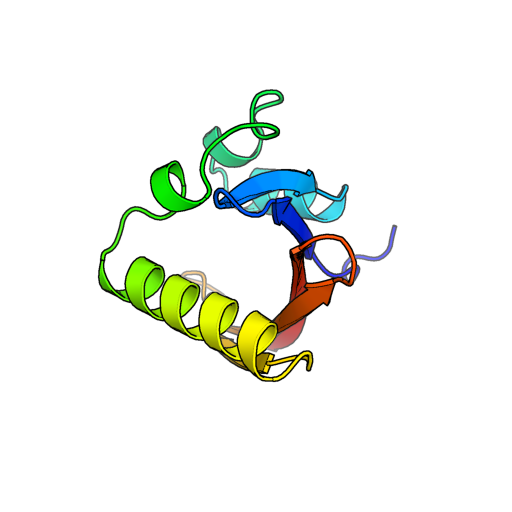 1.00 87.06 84 GLN A O 1
ATOM 682 N N . ARG A 1 85 ? 12.753 -10.533 -12.785 1.00 90.75 85 ARG A N 1
ATOM 683 C CA . ARG A 1 85 ? 11.790 -11.178 -11.888 1.00 90.75 85 ARG A CA 1
ATOM 684 C C . ARG A 1 85 ? 11.915 -10.604 -10.485 1.00 90.75 85 ARG A C 1
ATOM 686 O O . ARG A 1 85 ? 12.998 -10.649 -9.901 1.00 90.75 85 ARG A O 1
ATOM 693 N N . ARG A 1 86 ? 10.816 -10.102 -9.916 1.00 92.38 86 ARG A N 1
ATOM 694 C CA . ARG A 1 86 ? 10.792 -9.490 -8.574 1.00 92.38 86 ARG A CA 1
ATOM 695 C C . ARG A 1 86 ? 9.762 -10.196 -7.704 1.00 92.38 86 ARG A C 1
ATOM 697 O O . ARG A 1 86 ? 8.577 -10.226 -8.032 1.00 92.38 86 ARG A O 1
ATOM 704 N N . LEU A 1 87 ? 10.210 -10.734 -6.572 1.00 94.06 87 LEU A N 1
ATOM 705 C CA . LEU A 1 87 ? 9.340 -11.227 -5.510 1.00 94.06 87 LEU A CA 1
ATOM 706 C C . LEU A 1 87 ? 9.204 -10.136 -4.452 1.00 94.06 87 LEU A C 1
ATOM 708 O O . LEU A 1 87 ? 10.189 -9.755 -3.819 1.00 94.06 87 LEU A O 1
ATOM 712 N N . LEU A 1 88 ? 7.981 -9.669 -4.244 1.00 93.81 88 LEU A N 1
ATOM 713 C CA . LEU A 1 88 ? 7.635 -8.655 -3.257 1.00 93.81 88 LEU A CA 1
ATOM 714 C C . LEU A 1 88 ? 6.833 -9.284 -2.114 1.00 93.81 88 LEU A C 1
ATOM 716 O O . LEU A 1 88 ? 6.185 -10.322 -2.282 1.00 93.81 88 LEU A O 1
ATOM 720 N N . ARG A 1 89 ? 6.859 -8.649 -0.943 1.00 96.06 89 ARG A N 1
ATOM 721 C CA . ARG A 1 89 ? 5.975 -8.950 0.188 1.00 96.06 89 ARG A CA 1
ATOM 722 C C . ARG A 1 89 ? 5.133 -7.721 0.479 1.00 96.06 89 ARG A C 1
ATOM 724 O O . ARG A 1 89 ? 5.690 -6.653 0.691 1.00 96.06 89 ARG A O 1
ATOM 731 N N . MET A 1 90 ? 3.818 -7.897 0.545 1.00 96.56 90 MET A N 1
ATOM 732 C CA . MET A 1 90 ? 2.904 -6.889 1.072 1.00 96.56 90 MET A CA 1
ATOM 733 C C . MET A 1 90 ? 2.464 -7.291 2.473 1.00 96.56 90 MET A C 1
ATOM 735 O O . MET A 1 90 ? 2.131 -8.452 2.712 1.00 96.56 90 MET A O 1
ATOM 739 N N . GLN A 1 91 ? 2.454 -6.326 3.382 1.00 97.31 91 GLN A N 1
ATOM 740 C CA . GLN A 1 91 ? 1.859 -6.427 4.703 1.00 97.31 91 GLN A CA 1
ATOM 741 C C . GLN A 1 91 ? 0.754 -5.380 4.834 1.00 97.31 91 GLN A C 1
ATOM 743 O O . GLN A 1 91 ? 0.961 -4.220 4.490 1.00 97.31 91 GLN A O 1
ATOM 748 N N . VAL A 1 92 ? -0.403 -5.807 5.330 1.00 97.69 92 VAL A N 1
ATOM 749 C CA . VAL A 1 92 ? -1.606 -4.997 5.526 1.00 97.69 92 VAL A CA 1
ATOM 750 C C . VAL A 1 92 ? -1.941 -5.025 7.008 1.00 97.69 92 VAL A C 1
ATOM 752 O O . VAL A 1 92 ? -2.159 -6.096 7.571 1.00 97.69 92 VAL A O 1
ATOM 755 N N . THR A 1 93 ? -1.951 -3.865 7.653 1.00 97.12 93 THR A N 1
ATOM 756 C CA . THR A 1 93 ? -2.115 -3.751 9.104 1.00 97.12 93 THR A CA 1
ATOM 757 C C . THR A 1 93 ? -3.226 -2.763 9.419 1.00 97.12 93 THR A C 1
ATOM 759 O O . THR A 1 93 ? -3.152 -1.597 9.033 1.00 97.12 93 THR A O 1
ATOM 762 N N . ALA A 1 94 ? -4.261 -3.227 10.120 1.00 95.88 94 ALA A N 1
ATOM 763 C CA . ALA A 1 94 ? -5.296 -2.346 10.643 1.00 95.88 94 ALA A CA 1
ATOM 764 C C . ALA A 1 94 ? -4.756 -1.521 11.814 1.00 95.88 94 ALA A C 1
ATOM 766 O O . ALA A 1 94 ? -3.964 -2.005 12.625 1.00 95.88 94 ALA A O 1
ATOM 767 N N . ARG A 1 95 ? -5.208 -0.275 11.907 1.00 93.44 95 ARG A N 1
ATOM 768 C CA . ARG A 1 95 ? -4.821 0.667 12.950 1.00 93.44 95 ARG A CA 1
ATOM 769 C C . ARG A 1 95 ? -5.977 0.919 13.928 1.00 93.44 95 ARG A C 1
ATOM 771 O O . ARG A 1 95 ? -7.141 0.723 13.570 1.00 93.44 95 ARG A O 1
ATOM 778 N N . PRO A 1 96 ? -5.689 1.356 15.172 1.00 88.06 96 PRO A N 1
ATOM 779 C CA . PRO A 1 96 ? -6.728 1.629 16.170 1.00 88.06 96 PRO A CA 1
ATOM 780 C C . PRO A 1 96 ? -7.726 2.729 15.776 1.00 88.06 96 PRO A C 1
ATOM 782 O O . PRO A 1 96 ? -8.837 2.739 16.292 1.00 88.06 96 PRO A O 1
ATOM 785 N N . ASP A 1 97 ? -7.328 3.631 14.880 1.00 89.69 97 ASP A N 1
ATOM 786 C CA . ASP A 1 97 ? -8.103 4.760 14.347 1.00 89.69 97 ASP A CA 1
ATOM 787 C C . ASP A 1 97 ? -8.998 4.377 13.149 1.00 89.69 97 ASP A C 1
ATOM 789 O O . ASP A 1 97 ? -9.572 5.253 12.516 1.00 89.69 97 ASP A O 1
ATOM 793 N N . GLY A 1 98 ? -9.120 3.083 12.821 1.00 88.56 98 GLY A N 1
ATOM 794 C CA . GLY A 1 98 ? -9.926 2.594 11.691 1.00 88.56 98 GLY A CA 1
ATOM 795 C C . GLY A 1 98 ? -9.187 2.596 10.348 1.00 88.56 98 GLY A C 1
ATOM 796 O O . GLY A 1 98 ? -9.658 2.000 9.368 1.00 88.56 98 GLY A O 1
ATOM 797 N N . HIS A 1 99 ? -7.994 3.195 10.308 1.00 95.94 99 HIS A N 1
ATOM 798 C CA . HIS A 1 99 ? -7.155 3.238 9.120 1.00 95.94 99 HIS A CA 1
ATOM 799 C C . HIS A 1 99 ? -6.483 1.886 8.859 1.00 95.94 99 HIS A C 1
ATOM 801 O O . HIS A 1 99 ? -6.447 0.986 9.706 1.00 95.94 99 HIS A O 1
ATOM 807 N N . VAL A 1 100 ? -5.936 1.732 7.657 1.00 97.38 100 VAL A N 1
ATOM 808 C CA . VAL A 1 100 ? -5.154 0.557 7.267 1.00 97.38 100 VAL A CA 1
ATOM 809 C C . VAL A 1 100 ? -3.868 1.008 6.599 1.00 97.38 100 VAL A C 1
ATOM 811 O O . VAL A 1 100 ? -3.900 1.772 5.638 1.00 97.38 100 VAL A O 1
ATOM 814 N N . THR A 1 101 ? -2.739 0.506 7.091 1.00 97.19 101 THR A N 1
ATOM 815 C CA . THR A 1 101 ? -1.419 0.747 6.505 1.00 97.19 101 THR A CA 1
ATOM 816 C C . THR A 1 101 ? -0.993 -0.445 5.666 1.00 97.19 101 THR A C 1
ATOM 818 O O . THR A 1 101 ? -1.086 -1.599 6.091 1.00 97.19 101 THR A O 1
ATOM 821 N N . PHE A 1 102 ? -0.466 -0.144 4.489 1.00 97.56 102 PHE A N 1
ATOM 822 C CA . PHE A 1 102 ? 0.162 -1.086 3.584 1.00 97.56 102 PHE A CA 1
ATOM 823 C C . PHE A 1 102 ? 1.662 -0.835 3.585 1.00 97.56 102 PHE A C 1
ATOM 825 O O . PHE A 1 102 ? 2.106 0.309 3.520 1.00 97.56 102 PHE A O 1
ATOM 832 N N . SER A 1 103 ? 2.441 -1.908 3.629 1.00 96.19 103 SER A N 1
ATOM 833 C CA . SER A 1 103 ? 3.888 -1.872 3.448 1.00 96.19 103 SER A CA 1
ATOM 834 C C . SER A 1 103 ? 4.290 -2.916 2.419 1.00 96.19 103 SER A C 1
ATOM 836 O O . SER A 1 103 ? 3.926 -4.085 2.552 1.00 96.19 103 SER A O 1
ATOM 838 N N . VAL A 1 104 ? 5.017 -2.496 1.389 1.00 95.00 104 VAL A N 1
ATOM 839 C CA . VAL A 1 104 ? 5.526 -3.364 0.329 1.00 95.00 104 VAL A CA 1
ATOM 840 C C . VAL A 1 104 ? 7.044 -3.322 0.348 1.00 95.00 104 VAL A C 1
ATOM 842 O O . VAL A 1 104 ? 7.637 -2.249 0.290 1.00 95.00 104 VAL A O 1
ATOM 845 N N . SER A 1 105 ? 7.676 -4.490 0.417 1.00 93.19 105 SER A N 1
ATOM 846 C CA . SER A 1 105 ? 9.131 -4.615 0.389 1.00 93.19 105 SER A CA 1
ATOM 847 C C . SER A 1 105 ? 9.600 -5.659 -0.617 1.00 93.19 105 SER A C 1
ATOM 849 O O . SER A 1 105 ? 8.915 -6.654 -0.887 1.00 93.19 105 SER A O 1
ATOM 851 N N . LEU A 1 106 ? 10.797 -5.441 -1.163 1.00 92.31 106 LEU A N 1
ATOM 852 C CA . LEU A 1 106 ? 11.483 -6.420 -1.994 1.00 92.31 106 LEU A CA 1
ATOM 853 C C . LEU A 1 106 ? 11.940 -7.603 -1.135 1.00 92.31 106 LEU A C 1
ATOM 855 O O . LEU A 1 106 ? 12.555 -7.432 -0.086 1.00 92.31 106 LEU A O 1
ATOM 859 N N . VAL A 1 107 ? 11.630 -8.819 -1.583 1.00 94.12 107 VAL A N 1
ATOM 860 C CA . VAL A 1 107 ? 12.100 -10.065 -0.958 1.00 94.12 107 VAL A CA 1
ATOM 861 C C . VAL A 1 107 ? 13.286 -10.625 -1.731 1.00 94.12 107 VAL A C 1
ATOM 863 O O . VAL A 1 107 ? 14.267 -11.052 -1.132 1.00 94.12 107 VAL A O 1
ATOM 866 N N . ALA A 1 108 ? 13.182 -10.654 -3.060 1.00 91.94 108 ALA A N 1
ATOM 867 C CA . ALA A 1 108 ? 14.238 -11.118 -3.950 1.00 91.94 108 ALA A CA 1
ATOM 868 C C . ALA A 1 108 ? 14.057 -10.523 -5.351 1.00 91.94 108 ALA A C 1
ATOM 870 O O . ALA A 1 108 ? 12.927 -10.306 -5.793 1.00 91.94 108 ALA A O 1
ATOM 871 N N . SER A 1 109 ? 15.163 -10.323 -6.066 1.00 89.88 109 SER A N 1
ATOM 872 C CA . SER A 1 109 ? 15.156 -9.965 -7.486 1.00 89.88 109 SER A CA 1
ATOM 873 C C . SER A 1 109 ? 16.150 -10.828 -8.260 1.00 89.88 109 SER A C 1
ATOM 875 O O . SER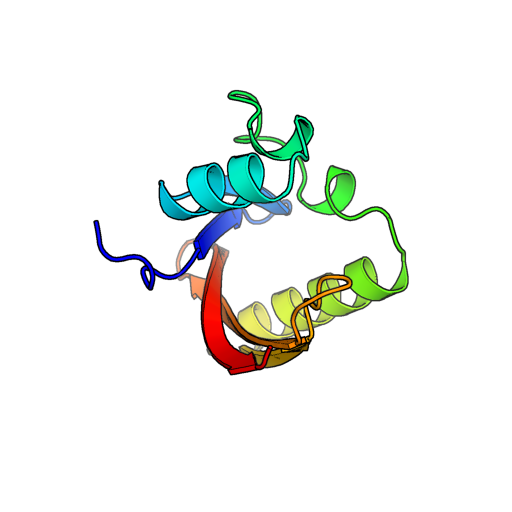 A 1 109 ? 17.193 -11.196 -7.715 1.00 89.88 109 SER A O 1
ATOM 877 N N . GLN A 1 110 ? 15.822 -11.154 -9.508 1.00 88.00 110 GLN A N 1
ATOM 878 C CA . GLN A 1 110 ? 16.665 -11.914 -10.431 1.00 88.00 110 GLN A CA 1
ATOM 879 C C . GLN A 1 110 ? 16.611 -11.262 -11.815 1.00 88.00 110 GLN A C 1
ATOM 881 O O . GLN A 1 110 ? 15.518 -10.918 -12.271 1.00 88.00 110 GLN A O 1
ATOM 886 N N . LEU A 1 111 ? 17.779 -11.095 -12.438 1.00 78.19 111 LEU A N 1
ATOM 887 C CA . LEU A 1 111 ? 17.931 -10.714 -13.847 1.00 78.19 111 LEU A CA 1
ATOM 888 C C . L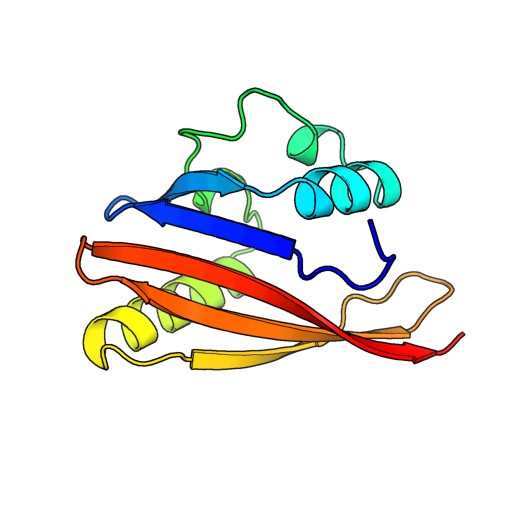EU A 1 111 ? 17.710 -11.936 -14.747 1.00 78.19 111 LEU A C 1
ATOM 890 O O . LEU A 1 111 ? 18.108 -13.046 -14.317 1.00 78.19 111 LEU A O 1
#

Nearest PDB structures (foldseek):
  6dgg-assembly1_A  TM=7.009E-01  e=1.793E-03  Cronobacter turicensis z3032
  4hi4-assembly1_B  TM=5.743E-01  e=1.081E-03  Pseudomonas aeruginosa
  2qkp-assembly2_D  TM=6.493E-01  e=4.666E-03  Streptococcus mutans UA159
  3vol-assembly1_A-2  TM=5.685E-01  e=3.329E-03  Pseudomonas aeruginosa PAO1
  1mws-assembly2_B  TM=3.686E-01  e=6.591E-01  Staphylococcus aureus